Protein 3BP3 (pdb70)

Structure (mmCIF, N/CA/C/O backbone):
data_3BP3
#
_entry.id   3BP3
#
_cell.length_a   108.193
_cell.length_b   108.149
_cell.length_c   28.947
_cell.angle_alpha   90.00
_cell.angle_beta   90.00
_cell.angle_gamma   90.00
#
_symmetry.space_group_name_H-M   'C 2 2 21'
#
loop_
_entity.id
_entity.type
_entity.pdbx_description
1 polymer 'Glucose-specific phosphotransferase enzyme IIB component'
2 non-polymer 'SULFATE ION'
3 water water
#
loop_
_atom_site.group_PDB
_atom_site.id
_atom_site.type_symbol
_atom_site.label_atom_id
_atom_site.label_alt_id
_atom_site.label_comp_id
_atom_site.label_asym_id
_atom_site.label_entity_id
_atom_site.label_seq_id
_atom_site.pdbx_PDB_ins_code
_atom_site.Cartn_x
_atom_site.Cartn_y
_atom_site.Cartn_z
_atom_site.occupancy
_atom_site.B_iso_or_equiv
_atom_site.auth_seq_id
_atom_site.auth_comp_id
_atom_site.auth_asym_id
_atom_site.auth_atom_id
_atom_site.pdbx_PDB_model_num
ATOM 1 N N . THR A 1 1 ? 33.447 3.227 13.735 1.00 47.19 8 THR A N 1
ATOM 2 C CA . THR A 1 1 ? 33.765 4.580 13.198 1.00 47.27 8 THR A CA 1
ATOM 3 C C . THR A 1 1 ? 32.704 5.580 13.655 1.00 46.29 8 THR A C 1
ATOM 4 O O . THR A 1 1 ? 32.774 6.095 14.771 1.00 49.77 8 THR A O 1
ATOM 6 N N . GLY A 1 2 ? 31.720 5.845 12.803 1.00 43.49 9 GLY A N 1
ATOM 7 C CA . GLY A 1 2 ? 30.678 6.788 13.165 1.00 38.86 9 GLY A CA 1
ATOM 8 C C . GLY A 1 2 ? 30.891 8.129 12.491 1.00 36.57 9 GLY A C 1
ATOM 9 O O . GLY A 1 2 ? 31.408 8.192 11.377 1.00 35.82 9 GLY A O 1
ATOM 10 N N . THR A 1 3 ? 30.498 9.207 13.160 1.00 32.31 10 THR A N 1
ATOM 11 C CA . THR A 1 3 ? 30.658 10.548 12.599 1.00 30.02 10 THR A CA 1
ATOM 12 C C . THR A 1 3 ? 31.618 11.351 13.471 1.00 29.09 10 THR A C 1
ATOM 13 O O . THR A 1 3 ? 31.341 11.589 14.648 1.00 23.64 10 THR A O 1
ATOM 17 N N . SER A 1 4 ? 32.754 11.752 12.905 1.00 26.92 11 SER A N 1
ATOM 18 C CA . SER A 1 4 ? 33.720 12.527 13.672 1.00 26.08 11 SER A CA 1
ATOM 19 C C . SER A 1 4 ? 33.169 13.917 13.928 1.00 23.49 11 SER A C 1
ATOM 20 O O . SER A 1 4 ? 32.507 14.501 13.068 1.00 24.51 11 SER A O 1
ATOM 23 N N . GLU A 1 5 ? 33.424 14.428 15.126 1.00 22.08 12 GLU A N 1
ATOM 24 C CA . GLU A 1 5 ? 32.987 15.770 15.494 1.00 21.83 12 GLU A CA 1
ATOM 25 C C . GLU A 1 5 ? 34.221 16.543 15.953 1.00 22.06 12 GLU A C 1
ATOM 26 O O . GLU A 1 5 ? 34.116 17.540 16.673 1.00 19.39 12 GLU A O 1
ATOM 40 N N . ALA A 1 7 ? 36.281 18.466 14.201 1.00 19.71 14 ALA A N 1
ATOM 41 C CA . ALA A 1 7 ? 36.336 19.846 13.719 1.00 21.06 14 ALA A CA 1
ATOM 42 C C . ALA A 1 7 ? 35.487 20.773 14.592 1.00 19.97 14 ALA A C 1
ATOM 43 O O . ALA A 1 7 ? 35.971 21.795 15.074 1.00 19.91 14 ALA A O 1
ATOM 45 N N . PRO A 1 8 ? 34.201 20.443 14.796 1.00 20.37 15 PRO A N 1
ATOM 46 C CA . PRO A 1 8 ? 33.434 21.361 15.645 1.00 18.74 15 PRO A CA 1
ATOM 47 C C . PRO A 1 8 ? 33.962 21.471 17.083 1.00 17.49 15 PRO A C 1
ATOM 48 O O . PRO A 1 8 ? 33.888 22.543 17.678 1.00 17.01 15 PRO A O 1
ATOM 52 N N . ALA A 1 9 ? 34.498 20.378 17.624 1.00 15.14 16 ALA A N 1
ATOM 53 C CA . ALA A 1 9 ? 35.038 20.397 18.987 1.00 16.25 16 ALA A CA 1
ATOM 54 C C . ALA A 1 9 ? 36.204 21.380 19.068 1.00 16.40 16 ALA A C 1
ATOM 55 O O . ALA A 1 9 ? 36.290 22.183 19.995 1.00 16.31 16 ALA A O 1
ATOM 57 N N . LEU A 1 10 ? 37.112 21.305 18.096 1.00 14.84 17 LEU A N 1
ATOM 58 C CA . LEU A 1 10 ? 38.253 22.219 18.074 1.00 17.47 17 LEU A CA 1
ATOM 59 C C . LEU A 1 10 ? 37.795 23.670 17.895 1.00 18.20 17 LEU A C 1
ATOM 60 O O . LEU A 1 10 ? 38.281 24.568 18.583 1.00 16.61 17 LEU A O 1
ATOM 65 N N . VAL A 1 11 ? 36.863 23.909 16.974 1.00 18.89 18 VAL A N 1
ATOM 66 C CA . VAL A 1 11 ? 36.392 25.274 16.776 1.00 17.48 18 VAL A CA 1
ATOM 67 C C . VAL A 1 11 ? 35.782 25.798 18.090 1.00 17.34 18 VAL A C 1
ATOM 68 O O . VAL A 1 11 ? 36.012 26.955 18.465 1.00 18.25 18 VAL A O 1
ATOM 72 N N . ALA A 1 12 ? 35.043 24.949 18.804 1.00 15.33 19 ALA A N 1
ATOM 73 C CA . ALA A 1 12 ? 34.449 25.355 20.080 1.00 17.15 19 ALA A CA 1
ATOM 74 C C . ALA A 1 12 ? 35.561 25.668 21.095 1.00 15.99 19 ALA A C 1
ATOM 75 O O . ALA A 1 12 ? 35.500 26.681 21.807 1.00 17.98 19 ALA A O 1
ATOM 77 N N . ALA A 1 13 ? 36.590 24.823 21.138 1.00 17.76 20 ALA A N 1
ATOM 78 C CA . ALA A 1 13 ? 37.708 25.024 22.061 1.00 16.98 20 ALA A CA 1
ATOM 79 C C . ALA A 1 13 ? 38.435 26.341 21.769 1.00 19.54 20 ALA A C 1
ATOM 80 O O . ALA A 1 13 ? 38.954 26.990 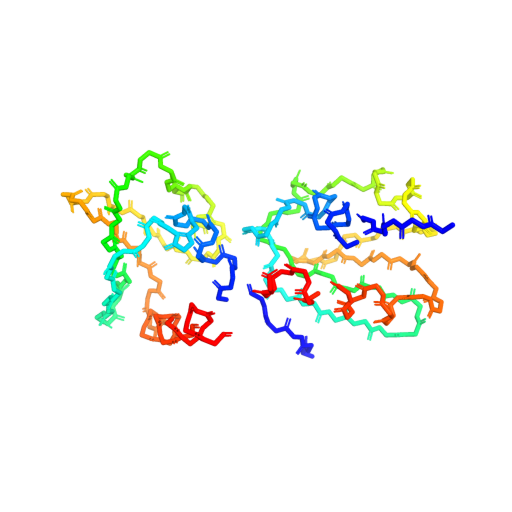22.684 1.00 19.57 20 ALA A O 1
ATOM 82 N N . PHE A 1 14 ? 38.489 26.726 20.493 1.00 16.50 21 PHE A N 1
ATOM 83 C CA . PHE A 1 14 ? 39.149 27.975 20.115 1.00 19.44 21 PHE A CA 1
ATOM 84 C C . PHE A 1 14 ? 38.268 29.208 20.271 1.00 19.01 21 PHE A C 1
ATOM 85 O O . PHE A 1 14 ? 38.660 30.304 19.863 1.00 19.82 21 PHE A O 1
ATOM 93 N N . GLY A 1 15 ? 37.089 29.031 20.871 1.00 17.85 22 GLY A N 1
ATOM 94 C CA . GLY A 1 15 ? 36.182 30.150 21.103 1.00 19.81 22 GLY A CA 1
ATOM 95 C C . GLY A 1 15 ? 34.990 30.321 20.170 1.00 21.41 22 GLY A C 1
ATOM 96 O O . GLY A 1 15 ? 34.248 31.300 20.299 1.00 20.77 22 GLY A O 1
ATOM 97 N N . GLY A 1 16 ? 34.804 29.397 19.228 1.00 18.67 23 GLY A N 1
ATOM 98 C CA . GLY A 1 16 ? 33.683 29.503 18.303 1.00 18.22 23 GLY A CA 1
ATOM 99 C C . GLY A 1 16 ? 34.049 30.180 16.988 1.00 19.41 23 GLY A C 1
ATOM 100 O O . GLY A 1 16 ? 35.076 30.854 16.897 1.00 16.51 23 GLY A O 1
ATOM 101 N N . LYS A 1 17 ? 33.207 30.016 15.969 1.00 19.52 24 LYS A N 1
ATOM 102 C CA . LYS A 1 17 ? 33.476 30.621 14.658 1.00 20.25 24 LYS A CA 1
ATOM 103 C C . LYS A 1 17 ? 33.709 32.129 14.685 1.00 18.00 24 LYS A C 1
ATOM 104 O O . LYS A 1 17 ? 34.528 32.636 13.930 1.00 17.19 24 LYS A O 1
ATOM 110 N N . GLU A 1 18 ? 32.995 32.856 15.541 1.00 16.24 25 GLU A N 1
ATOM 111 C CA . GLU A 1 18 ? 33.186 34.297 15.574 1.00 18.22 25 GLU A 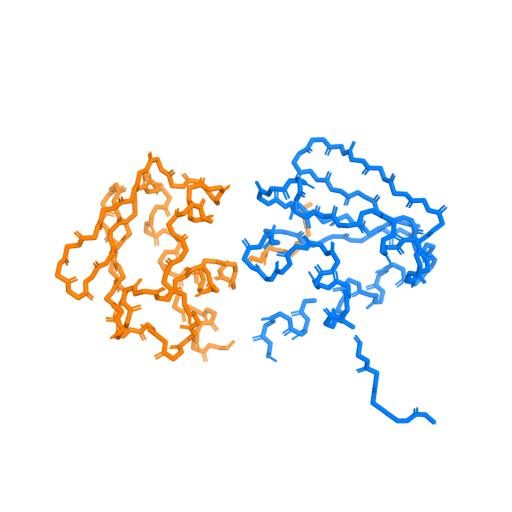CA 1
ATOM 112 C C . GLU A 1 18 ? 34.535 34.698 16.183 1.00 17.27 25 GLU A C 1
ATOM 113 O O . GLU A 1 18 ? 34.949 35.853 16.055 1.00 18.55 25 GLU A O 1
ATOM 119 N N . ASN A 1 19 ? 35.243 33.744 16.796 1.00 15.22 26 ASN A N 1
ATOM 120 C CA . ASN A 1 19 ? 36.529 34.047 17.415 1.00 15.72 26 ASN A CA 1
ATOM 121 C C . ASN A 1 19 ? 37.728 33.710 16.533 1.00 15.93 26 ASN A C 1
ATOM 122 O O . ASN A 1 19 ? 38.849 34.088 16.855 1.00 16.46 26 ASN A O 1
ATOM 127 N N . ILE A 1 20 ? 37.495 32.983 15.444 1.00 14.32 27 ILE A N 1
ATOM 128 C CA . ILE A 1 20 ? 38.582 32.544 14.573 1.00 15.62 27 ILE A CA 1
ATOM 129 C C . ILE A 1 20 ? 38.737 33.423 13.334 1.00 16.87 27 ILE A C 1
ATOM 130 O O . ILE A 1 20 ? 37.808 33.560 12.541 1.00 18.15 27 ILE A O 1
ATOM 135 N N . THR A 1 21 ? 39.917 34.022 13.175 1.00 17.61 28 THR A N 1
ATOM 136 C CA . THR A 1 21 ? 40.139 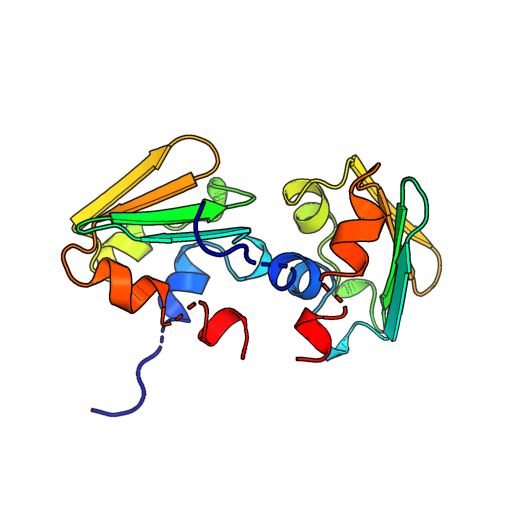34.902 12.034 1.00 19.62 28 THR A CA 1
ATOM 137 C C . THR A 1 21 ? 41.100 34.360 10.983 1.00 20.62 28 THR A C 1
ATOM 138 O O . THR A 1 21 ? 41.103 34.818 9.844 1.00 20.16 28 THR A O 1
ATOM 142 N N . ASN A 1 22 ? 41.895 33.367 11.355 1.00 19.90 29 ASN A N 1
ATOM 143 C CA . ASN A 1 22 ? 42.841 32.777 10.412 1.00 20.92 29 ASN A CA 1
ATOM 144 C C . ASN A 1 22 ? 43.277 31.396 10.893 1.00 20.83 29 ASN A C 1
ATOM 145 O O . ASN A 1 22 ? 43.408 31.171 12.096 1.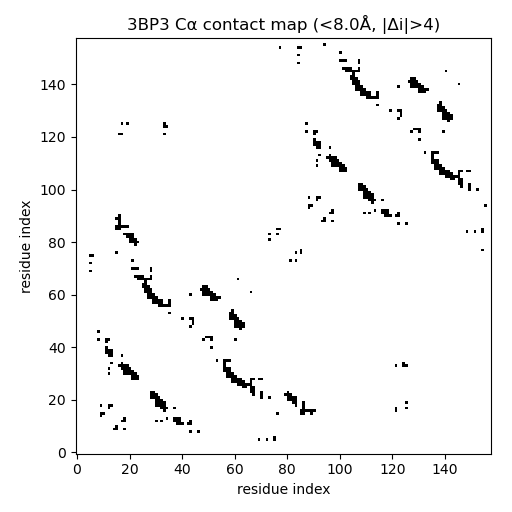00 19.73 29 ASN A O 1
ATOM 150 N N . LEU A 1 23 ? 43.476 30.484 9.945 1.00 19.74 30 LEU A N 1
ATOM 151 C CA . LEU A 1 23 ? 43.910 29.118 10.231 1.00 23.39 30 LEU A CA 1
ATOM 152 C C . LEU A 1 23 ? 45.153 28.758 9.417 1.00 24.79 30 LEU A C 1
ATOM 153 O O . LEU A 1 23 ? 45.165 28.900 8.201 1.00 25.67 30 LEU A O 1
ATOM 158 N N . ASP A 1 24 ? 46.179 28.274 10.102 1.00 28.16 31 ASP A N 1
ATOM 159 C CA . ASP A 1 24 ? 47.422 27.884 9.457 1.00 30.92 31 ASP A CA 1
ATOM 160 C C . ASP A 1 24 ? 48.020 26.689 10.201 1.00 32.88 31 ASP A C 1
ATOM 161 O O . ASP A 1 24 ? 47.903 26.589 11.419 1.00 32.81 31 ASP A O 1
ATOM 166 N N . ALA A 1 25 ? 48.650 25.779 9.466 1.00 34.85 32 ALA A N 1
ATOM 167 C CA . ALA A 1 25 ? 49.269 24.611 10.082 1.00 36.09 32 ALA A CA 1
ATOM 168 C C . ALA A 1 25 ? 50.632 24.338 9.462 1.00 39.13 32 ALA A C 1
ATOM 169 O O . ALA A 1 25 ? 50.830 24.518 8.264 1.00 40.00 32 ALA A O 1
ATOM 171 N N . CYS A 1 26 ? 51.572 23.908 10.292 1.00 41.89 33 CYS A N 1
ATOM 172 C CA . CYS A 1 26 ? 52.915 23.603 9.830 1.00 45.76 33 CYS A CA 1
ATOM 173 C C . CYS A 1 26 ? 53.097 22.089 9.903 1.00 45.35 33 CYS A C 1
ATOM 174 O O . CYS A 1 26 ? 52.232 21.337 9.445 1.00 45.39 33 CYS A O 1
ATOM 177 N N . ILE A 1 27 ? 54.204 21.632 10.477 1.00 45.12 34 ILE A N 1
ATOM 178 C CA . ILE A 1 27 ? 54.417 20.196 10.576 1.00 44.20 34 ILE A CA 1
ATOM 179 C C . ILE A 1 27 ? 54.032 19.677 11.955 1.00 41.70 34 ILE A C 1
ATOM 180 O O . ILE A 1 27 ? 53.535 18.563 12.085 1.00 41.83 34 ILE A O 1
ATOM 185 N N . THR A 1 28 ? 54.252 20.493 12.981 1.00 39.65 35 THR A N 1
ATOM 186 C CA . THR A 1 28 ? 53.936 20.097 14.348 1.00 38.10 35 THR A CA 1
ATOM 187 C C . THR A 1 28 ? 52.914 21.014 15.024 1.00 36.03 35 THR A C 1
ATOM 188 O O . THR A 1 28 ? 52.352 20.660 16.061 1.00 33.66 35 THR A O 1
ATOM 192 N N . ARG A 1 29 ? 52.664 22.178 14.433 1.00 33.17 36 ARG A N 1
ATOM 193 C CA . ARG A 1 29 ? 51.755 23.140 15.039 1.00 32.40 36 ARG A CA 1
ATOM 194 C C . ARG A 1 29 ? 50.511 23.520 14.254 1.00 30.39 36 ARG A C 1
ATOM 195 O O . ARG A 1 29 ? 50.494 23.511 13.030 1.00 29.78 36 ARG A O 1
ATOM 203 N N . LEU A 1 30 ? 49.466 23.859 15.000 1.00 29.75 37 LEU A N 1
ATOM 204 C CA . LEU A 1 30 ? 48.205 24.327 14.435 1.00 28.57 37 LEU A CA 1
ATOM 205 C C . LEU A 1 30 ? 48.182 25.768 14.949 1.00 26.70 37 LEU A C 1
ATOM 206 O O . LEU A 1 30 ? 48.204 25.997 16.155 1.00 26.26 37 LEU A O 1
ATOM 211 N N . ARG A 1 31 ? 48.182 26.739 14.043 1.00 25.91 38 ARG A N 1
ATOM 212 C CA . ARG A 1 31 ? 48.190 28.138 14.460 1.00 24.41 38 ARG A CA 1
ATOM 213 C C . ARG A 1 31 ? 46.861 28.791 14.147 1.00 23.22 38 ARG A C 1
ATOM 214 O O . ARG A 1 31 ? 46.465 28.895 12.987 1.00 25.29 38 ARG A O 1
ATOM 216 N N . VAL A 1 32 ? 46.181 29.237 15.192 1.00 20.98 39 VAL A N 1
ATOM 217 C CA . VAL A 1 32 ? 44.880 29.854 15.019 1.00 18.16 39 VAL A CA 1
ATOM 218 C C . VAL A 1 32 ? 44.907 31.294 15.508 1.00 18.04 39 VAL A C 1
ATOM 219 O O . VAL A 1 32 ? 45.200 31.561 16.670 1.00 20.33 39 VAL A O 1
ATOM 223 N N . SER A 1 33 ? 44.627 32.225 14.607 1.00 17.58 40 SER A N 1
ATOM 224 C CA . SER A 1 33 ? 44.578 33.619 14.986 1.00 19.78 40 SER A CA 1
ATOM 225 C C . SER A 1 33 ? 43.171 33.795 15.547 1.00 19.03 40 SER A C 1
ATOM 226 O O . SER A 1 33 ? 42.203 33.324 14.950 1.00 18.61 40 SER A O 1
ATOM 229 N N . VAL A 1 34 ? 43.056 34.446 16.696 1.00 17.45 41 VAL A N 1
ATOM 230 C CA . VAL A 1 34 ? 41.751 34.628 17.310 1.00 18.89 41 VAL A CA 1
ATOM 231 C C . VAL A 1 34 ? 41.504 36.080 17.653 1.00 18.79 41 VAL A C 1
ATOM 232 O O . VAL A 1 34 ? 42.450 36.857 17.822 1.00 20.79 41 VAL A O 1
ATOM 236 N N . ALA A 1 35 ? 40.230 36.446 17.742 1.00 18.50 42 ALA A N 1
ATOM 237 C CA . ALA A 1 35 ? 39.861 37.819 18.079 1.00 20.05 42 ALA A CA 1
ATOM 238 C C . ALA A 1 35 ? 39.994 38.054 19.594 1.00 22.75 42 ALA A C 1
ATOM 239 O O . ALA A 1 35 ? 40.265 39.178 20.041 1.00 21.07 42 ALA A O 1
ATOM 241 N N . ASP A 1 36 ? 39.805 36.988 20.375 1.00 22.55 43 ASP A N 1
ATOM 242 C CA . ASP A 1 36 ? 39.883 37.056 21.831 1.00 25.07 43 ASP A CA 1
ATOM 243 C C . ASP A 1 36 ? 40.532 35.794 22.421 1.00 24.48 43 ASP A C 1
ATOM 244 O O . ASP A 1 36 ? 39.920 34.726 22.439 1.00 23.48 43 ASP A O 1
ATOM 249 N N . VAL A 1 37 ? 41.762 35.917 22.913 1.00 24.14 44 VAL A N 1
ATOM 250 C CA . VAL A 1 37 ? 42.459 34.767 23.494 1.00 25.21 44 VAL A CA 1
ATOM 251 C C . VAL A 1 37 ? 41.755 34.247 24.751 1.00 25.96 44 VAL A C 1
ATOM 252 O O . VAL A 1 37 ? 41.812 33.049 25.052 1.00 26.63 44 VAL A O 1
ATOM 256 N N . SER A 1 38 ? 41.083 35.135 25.476 1.00 27.06 45 SER A N 1
ATOM 257 C CA . SER A 1 38 ? 40.402 34.726 26.701 1.00 27.81 45 SER A CA 1
ATOM 258 C C . SER A 1 38 ? 39.268 33.729 26.451 1.00 26.45 45 SER A C 1
ATOM 259 O O . SER A 1 38 ? 38.798 33.079 27.383 1.00 26.54 45 SER A O 1
ATOM 262 N N . LYS A 1 39 ? 38.838 33.593 25.198 1.00 23.87 46 LYS A N 1
ATOM 263 C CA . LYS A 1 39 ? 37.756 32.662 24.872 1.00 24.17 46 LYS A CA 1
ATOM 264 C C . LYS A 1 39 ? 38.276 31.271 24.536 1.00 24.45 46 LYS A C 1
ATOM 265 O O . LYS A 1 39 ? 37.490 30.320 24.371 1.00 27.66 46 LYS A O 1
ATOM 271 N N . VAL A 1 40 ? 39.592 31.138 24.423 1.00 22.93 47 VAL A N 1
ATOM 272 C CA . VAL A 1 40 ? 40.201 29.850 24.092 1.00 22.85 47 VAL A CA 1
ATOM 273 C C . VAL A 1 40 ? 40.380 28.962 25.315 1.00 25.50 47 VAL A C 1
ATOM 274 O O . VAL A 1 40 ? 40.941 29.392 26.326 1.00 25.90 47 VAL A O 1
ATOM 278 N N . ASP A 1 41 ? 39.905 27.721 25.226 1.00 24.68 48 ASP A N 1
ATOM 279 C CA . ASP A 1 41 ? 40.038 26.781 26.343 1.00 26.15 48 ASP A CA 1
ATOM 280 C C . ASP A 1 41 ? 41.306 25.972 26.135 1.00 25.61 48 ASP A C 1
ATOM 281 O O . ASP A 1 41 ? 41.295 24.933 25.479 1.00 23.40 48 ASP A O 1
ATOM 286 N N . GLN A 1 42 ? 42.414 26.470 26.679 1.00 24.37 49 GLN A N 1
ATOM 287 C CA . GLN A 1 42 ? 43.687 25.785 26.524 1.00 26.47 49 GLN A CA 1
ATOM 288 C C . GLN A 1 42 ? 43.668 24.359 27.067 1.00 25.01 49 GLN A C 1
ATOM 289 O O . GLN A 1 42 ? 44.215 23.460 26.446 1.00 24.12 49 GLN A O 1
ATOM 295 N N . ALA A 1 43 ? 43.026 24.157 28.210 1.00 25.97 50 ALA A N 1
ATOM 296 C CA . ALA A 1 43 ? 42.935 22.827 28.811 1.00 27.52 50 ALA A CA 1
ATOM 297 C C . ALA A 1 43 ? 42.116 21.909 27.896 1.00 26.50 50 ALA A C 1
ATOM 298 O O . ALA A 1 43 ? 42.435 20.732 27.733 1.00 27.17 50 ALA A O 1
ATOM 300 N N . GLY A 1 44 ? 41.064 22.466 27.305 1.00 25.72 51 GLY A N 1
ATOM 301 C CA . GLY A 1 44 ? 40.216 21.694 26.405 1.00 23.58 51 GLY A CA 1
ATOM 302 C C . GLY A 1 44 ? 40.988 21.223 25.185 1.00 21.08 51 GLY A C 1
ATOM 303 O O . GLY A 1 44 ? 40.779 20.116 24.712 1.00 18.60 51 GLY A O 1
ATOM 304 N N . LEU A 1 45 ? 41.879 22.067 24.669 1.00 19.60 52 LEU A N 1
ATOM 305 C CA . L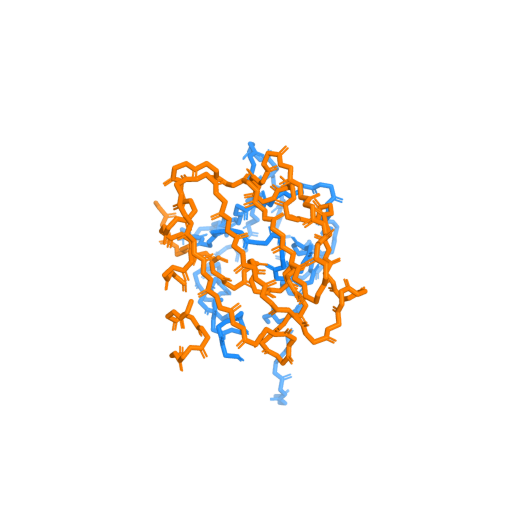EU A 1 45 ? 42.682 21.697 23.506 1.00 19.22 52 LEU A CA 1
ATOM 306 C C . LEU A 1 45 ? 43.614 20.542 23.857 1.00 21.49 52 LEU A C 1
ATOM 307 O O . LEU A 1 45 ? 43.818 19.641 23.057 1.00 21.15 52 LEU A O 1
ATOM 312 N N . LYS A 1 46 ? 44.190 20.575 25.055 1.00 22.62 53 LYS A N 1
ATOM 313 C CA . LYS A 1 46 ? 45.072 19.487 25.466 1.00 24.50 53 LYS A CA 1
ATOM 314 C C . LYS A 1 46 ? 44.262 18.188 25.564 1.00 24.13 53 LYS A C 1
ATOM 315 O O . LYS A 1 46 ? 44.730 17.131 25.146 1.00 26.32 53 LYS A O 1
ATOM 321 N N . LYS A 1 47 ? 43.053 18.276 26.109 1.00 26.20 54 LYS A N 1
ATOM 322 C CA . LYS A 1 47 ? 42.180 17.108 26.244 1.00 25.86 54 LYS A CA 1
ATOM 323 C C . LYS A 1 47 ? 41.863 16.552 24.851 1.00 24.36 54 LYS A C 1
ATOM 324 O O . LYS A 1 47 ? 41.653 15.350 24.693 1.00 23.48 54 LYS A O 1
ATOM 330 N N . LEU A 1 48 ? 41.827 17.431 23.849 1.00 21.44 55 LEU A N 1
ATOM 331 C CA . LEU A 1 48 ? 41.550 17.031 22.475 1.00 20.56 55 LEU A CA 1
ATOM 332 C C . LEU A 1 48 ? 42.763 16.439 21.754 1.00 22.52 55 LEU A C 1
ATOM 333 O O . LEU A 1 48 ? 42.652 15.992 20.614 1.00 24.33 55 LEU A O 1
ATOM 338 N N . GLY A 1 49 ? 43.922 16.459 22.401 1.00 24.47 56 GLY A N 1
ATOM 339 C CA . GLY A 1 49 ? 45.102 15.878 21.783 1.00 26.41 56 GLY A CA 1
ATOM 340 C C . GLY A 1 49 ? 46.338 16.753 21.645 1.00 27.37 56 GLY A C 1
ATOM 341 O O . GLY A 1 49 ? 47.406 16.265 21.239 1.00 27.54 56 GLY A O 1
ATOM 342 N N . ALA A 1 50 ? 46.217 18.034 21.972 1.00 25.74 57 ALA A N 1
ATOM 343 C CA . ALA A 1 50 ? 47.363 18.934 21.858 1.00 25.81 57 ALA A CA 1
ATOM 344 C C . ALA A 1 50 ? 48.445 18.558 22.871 1.00 27.34 57 ALA A C 1
ATOM 345 O O . ALA A 1 50 ? 48.164 18.375 24.051 1.00 27.28 57 ALA A O 1
ATOM 347 N N . ALA A 1 51 ? 49.681 18.433 22.397 1.00 28.29 58 ALA A N 1
ATOM 348 C CA . ALA A 1 51 ? 50.810 18.090 23.261 1.00 28.33 58 ALA A CA 1
ATOM 349 C C . ALA A 1 51 ? 51.146 19.300 24.122 1.00 28.17 58 ALA A C 1
ATOM 350 O O . ALA A 1 51 ? 51.713 19.178 25.211 1.00 28.05 58 ALA A O 1
ATOM 352 N N . GLY A 1 52 ? 50.790 20.472 23.611 1.00 27.41 59 GLY A N 1
ATOM 353 C CA . GLY A 1 52 ? 51.030 21.708 24.324 1.00 25.22 59 GLY A CA 1
ATOM 354 C C . GLY A 1 52 ? 50.342 22.837 23.593 1.00 24.68 59 GLY A C 1
ATOM 355 O O . GLY A 1 52 ? 50.068 22.724 22.401 1.00 23.79 59 GLY A O 1
ATOM 356 N N . VAL A 1 53 ? 50.071 23.920 24.312 1.00 25.13 60 VAL A N 1
ATOM 357 C CA . VAL A 1 53 ? 49.414 25.091 23.752 1.00 25.88 60 VAL A CA 1
ATOM 358 C C . VAL A 1 53 ? 50.150 26.360 24.178 1.00 27.03 60 VAL A C 1
ATOM 359 O O . VAL A 1 53 ? 50.397 26.579 25.367 1.00 25.65 60 VAL A O 1
ATOM 363 N N . VAL A 1 54 ? 50.489 27.201 23.206 1.00 27.25 61 VAL A N 1
ATOM 364 C CA . VAL A 1 54 ? 51.195 28.448 23.496 1.00 28.38 61 VAL A CA 1
ATOM 365 C C . VAL A 1 54 ? 50.486 29.655 22.894 1.00 27.03 61 VAL A C 1
ATOM 366 O O . VAL A 1 54 ? 50.149 29.664 21.718 1.00 26.54 61 VAL A O 1
ATOM 370 N N . VAL A 1 55 ? 50.256 30.667 23.718 1.00 29.70 62 VAL A N 1
ATOM 371 C CA . VAL A 1 55 ? 49.628 31.896 23.255 1.00 31.69 62 VAL A CA 1
ATOM 372 C C . VAL A 1 55 ? 50.752 32.811 22.781 1.00 33.06 62 VAL A C 1
ATOM 373 O O . VAL A 1 55 ? 51.687 33.099 23.529 1.00 32.31 62 V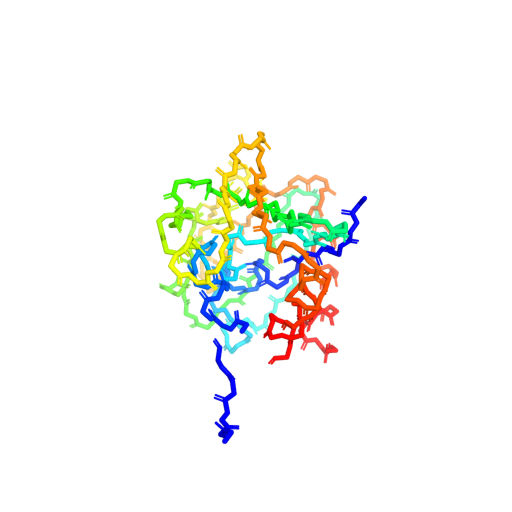AL A O 1
ATOM 377 N N . ALA A 1 56 ? 50.672 33.253 21.535 1.00 33.52 63 ALA A N 1
ATOM 378 C CA . ALA A 1 56 ? 51.690 34.141 20.984 1.00 36.76 63 ALA A CA 1
ATOM 379 C C . ALA A 1 56 ? 50.994 35.233 20.181 1.00 38.11 63 ALA A C 1
ATOM 380 O O . ALA A 1 56 ? 50.544 34.996 19.060 1.00 37.88 63 ALA A O 1
ATOM 382 N N . GLY A 1 57 ? 50.903 36.425 20.767 1.00 39.79 64 GLY A N 1
ATOM 383 C CA . GLY A 1 57 ? 50.236 37.527 20.096 1.00 41.22 64 GLY A CA 1
ATOM 384 C C . GLY A 1 57 ? 48.747 37.245 20.024 1.00 42.09 64 GLY A C 1
ATOM 385 O O . GLY A 1 57 ? 48.181 36.618 20.927 1.00 41.09 64 GLY A O 1
ATOM 386 N N . SER A 1 58 ? 48.105 37.700 18.954 1.00 43.33 65 SER A N 1
ATOM 387 C CA . SER A 1 58 ? 46.672 37.476 18.782 1.00 43.92 65 SER A CA 1
ATOM 388 C C . SER A 1 58 ? 46.488 36.080 18.196 1.00 42.73 65 SER A C 1
ATOM 389 O O . SER A 1 58 ? 45.556 35.817 17.438 1.00 40.87 65 SER A O 1
ATOM 392 N N . GLY A 1 59 ? 47.403 35.189 18.551 1.00 40.45 66 GLY A N 1
ATOM 393 C CA . GLY A 1 59 ? 47.324 33.837 18.056 1.00 38.26 66 GLY A CA 1
ATOM 394 C C . GLY A 1 59 ? 47.503 32.807 19.149 1.00 36.31 66 GLY A C 1
ATOM 395 O O . GLY A 1 59 ? 47.966 33.103 20.256 1.00 35.68 66 GLY A O 1
ATOM 396 N N . VAL A 1 60 ? 47.102 31.586 18.830 1.00 33.42 67 VAL A N 1
ATOM 397 C CA . VAL A 1 60 ? 47.232 30.471 19.742 1.00 30.17 67 VAL A CA 1
ATOM 398 C C . VAL A 1 60 ? 47.813 29.353 18.903 1.00 28.73 67 VAL A C 1
ATOM 399 O O . VAL A 1 60 ? 47.287 29.006 17.851 1.00 27.25 67 VAL A O 1
ATOM 403 N N . GLN A 1 61 ? 48.926 28.801 19.354 1.00 27.07 68 GLN A N 1
ATOM 404 C CA . GLN A 1 61 ? 49.545 27.718 18.622 1.00 26.58 68 GLN A CA 1
ATOM 405 C C . GLN A 1 61 ? 49.367 26.461 19.442 1.00 26.20 68 GLN A C 1
ATOM 406 O O . GLN A 1 61 ? 49.614 26.455 20.648 1.00 27.45 68 GLN A O 1
ATOM 412 N N . ALA A 1 62 ? 48.899 25.410 18.787 1.00 24.45 69 ALA A N 1
ATOM 413 C CA . ALA A 1 62 ? 48.644 24.150 19.461 1.00 24.73 69 ALA A CA 1
ATOM 414 C C . ALA A 1 62 ? 49.435 23.056 18.766 1.00 24.98 69 ALA A C 1
ATOM 415 O O . ALA A 1 62 ? 49.334 22.870 17.557 1.00 23.23 69 ALA A O 1
ATOM 417 N N . ILE A 1 63 ? 50.226 22.328 19.543 1.00 28.88 70 ILE A N 1
ATOM 418 C CA . ILE A 1 63 ? 51.038 21.269 18.978 1.00 31.23 70 ILE A CA 1
ATOM 419 C C . ILE A 1 63 ? 50.260 19.975 18.895 1.00 31.23 70 ILE A C 1
ATOM 420 O O . ILE A 1 63 ? 50.106 19.268 19.890 1.00 32.02 70 ILE A O 1
ATOM 425 N N . PHE A 1 64 ? 49.768 19.683 17.698 1.00 32.18 71 PHE A N 1
ATOM 426 C CA . PHE A 1 64 ? 49.016 18.464 17.438 1.00 33.69 71 PHE A CA 1
ATOM 427 C C . PHE A 1 64 ? 49.857 17.527 16.583 1.00 34.48 71 PHE A C 1
ATOM 428 O O . PHE A 1 64 ? 49.331 16.613 15.948 1.00 35.03 71 PHE A O 1
ATOM 436 N N . GLY A 1 65 ? 51.164 17.767 16.558 1.00 35.59 72 GLY A N 1
ATOM 437 C CA . GLY A 1 65 ? 52.052 16.918 15.783 1.00 36.53 72 GLY A CA 1
ATOM 438 C C . GLY A 1 65 ? 51.720 16.796 14.309 1.00 37.34 72 GLY A C 1
ATOM 439 O O . GLY A 1 65 ? 51.273 17.755 13.673 1.00 36.54 72 GLY A O 1
ATOM 440 N N . THR A 1 66 ? 51.930 15.600 13.764 1.00 36.62 73 THR A N 1
ATOM 441 C CA . THR A 1 66 ? 51.690 15.339 12.347 1.00 38.59 73 THR A CA 1
ATOM 442 C C . THR A 1 66 ? 50.236 15.464 11.921 1.00 38.06 73 THR A C 1
ATOM 443 O O . THR A 1 66 ? 49.939 15.515 10.733 1.00 39.40 73 THR A O 1
ATOM 447 N N . LYS A 1 67 ? 49.325 15.509 12.886 1.00 37.35 74 LYS A N 1
ATOM 448 C CA . LYS A 1 67 ? 47.912 15.631 12.557 1.00 35.01 74 LYS A CA 1
ATOM 449 C C . LYS A 1 67 ? 47.513 17.083 12.283 1.00 33.44 74 LYS A C 1
ATOM 450 O O . LYS A 1 67 ? 46.497 17.329 11.638 1.00 31.48 74 LYS A O 1
ATOM 456 N N . SER A 1 68 ? 48.321 18.032 12.761 1.00 31.38 75 SER A N 1
ATOM 457 C CA . SER A 1 68 ? 48.020 19.463 12.613 1.00 30.20 75 SER A CA 1
ATOM 458 C C . SER A 1 68 ? 47.443 19.890 11.273 1.00 31.88 75 SER A C 1
ATOM 459 O O . SER A 1 68 ? 46.375 20.505 11.221 1.00 30.63 75 SER A O 1
ATOM 462 N N . ASP A 1 69 ? 48.141 19.580 10.188 1.00 35.20 76 ASP A N 1
ATOM 463 C CA . ASP A 1 69 ? 47.661 19.957 8.865 1.00 36.95 76 ASP A CA 1
ATOM 464 C C . ASP A 1 69 ? 46.265 19.407 8.574 1.00 37.06 76 ASP A C 1
ATOM 465 O O . ASP A 1 69 ? 45.425 20.092 7.990 1.00 36.16 76 ASP A O 1
ATOM 470 N N . ASN A 1 70 ? 46.013 18.170 8.979 1.00 36.57 77 ASN A N 1
ATOM 471 C CA . ASN A 1 70 ? 44.710 17.559 8.737 1.00 36.06 77 ASN A CA 1
ATOM 472 C C . ASN A 1 70 ? 43.597 18.221 9.563 1.00 33.11 77 ASN A C 1
ATOM 473 O O . ASN A 1 70 ? 42.502 18.447 9.062 1.00 30.81 77 ASN A O 1
ATOM 478 N N . LEU A 1 71 ? 43.875 18.529 10.825 1.00 31.20 78 LEU A N 1
ATOM 479 C CA . LEU A 1 71 ? 42.875 19.172 11.676 1.00 29.48 78 LEU A CA 1
ATOM 480 C C . LEU A 1 71 ? 42.557 20.565 11.143 1.00 29.13 78 LEU A C 1
ATOM 481 O O . LEU A 1 71 ? 41.404 20.997 11.134 1.00 28.18 78 LEU A O 1
ATOM 486 N N . LYS A 1 72 ? 43.592 21.265 10.694 1.00 29.39 79 LYS A N 1
ATOM 487 C CA . LYS A 1 72 ? 43.426 22.605 10.151 1.00 28.97 79 LYS A CA 1
ATOM 488 C C . LYS A 1 72 ? 42.423 22.568 9.006 1.00 28.89 79 LYS A C 1
ATOM 489 O O . LYS A 1 72 ? 41.456 23.330 8.978 1.00 27.32 79 LYS A O 1
ATOM 495 N N . THR A 1 73 ? 42.655 21.660 8.062 1.00 29.87 80 THR A N 1
ATOM 496 C CA . THR A 1 73 ? 41.787 21.528 6.904 1.00 29.52 80 THR A CA 1
ATOM 497 C C . THR A 1 73 ? 40.347 21.184 7.276 1.00 28.91 80 THR A C 1
ATOM 498 O O . THR A 1 73 ? 39.412 21.738 6.711 1.00 27.56 80 THR A O 1
ATOM 502 N N . GLU A 1 74 ? 40.172 20.273 8.228 1.00 28.66 81 GLU A N 1
ATOM 503 C CA . GLU A 1 74 ? 38.837 19.882 8.667 1.00 27.65 81 GLU A CA 1
ATOM 504 C C . GLU A 1 74 ? 38.127 21.060 9.335 1.00 26.54 81 GLU A C 1
ATOM 505 O O . GLU A 1 74 ? 36.921 21.228 9.186 1.00 26.00 81 GLU A O 1
ATOM 519 N N . ASP A 1 76 ? 38.592 24.338 8.734 1.00 26.29 83 ASP A N 1
ATOM 520 C CA . ASP A 1 76 ? 38.154 25.266 7.698 1.00 28.76 83 ASP A CA 1
ATOM 521 C C . ASP A 1 76 ? 36.906 24.736 7.008 1.00 28.23 83 ASP A C 1
ATOM 522 O O . ASP A 1 76 ? 35.947 25.469 6.795 1.00 27.15 83 ASP A O 1
ATOM 527 N N . GLU A 1 77 ? 36.913 23.453 6.660 1.00 30.11 84 GLU A N 1
ATOM 528 C CA . GLU A 1 77 ? 35.757 22.857 5.995 1.00 30.27 84 GLU A CA 1
ATOM 529 C C . GLU A 1 77 ? 34.488 22.998 6.842 1.00 30.35 84 GLU A C 1
ATOM 530 O O . GLU A 1 77 ? 33.420 23.353 6.339 1.00 30.07 84 GLU A O 1
ATOM 532 N N . TYR A 1 78 ? 34.604 22.721 8.133 1.00 29.14 85 TYR A N 1
ATOM 533 C CA . TYR A 1 78 ? 33.467 22.835 9.034 1.00 27.58 85 TYR A CA 1
ATOM 534 C C . TYR A 1 78 ? 33.004 24.295 9.171 1.00 27.48 85 TYR A C 1
ATOM 535 O O . TYR A 1 78 ? 31.805 24.579 9.225 1.00 26.13 85 TYR A O 1
ATOM 544 N N . ILE A 1 79 ? 33.955 25.219 9.218 1.00 26.31 86 ILE A N 1
ATOM 545 C CA . ILE A 1 79 ? 33.615 26.634 9.345 1.00 27.65 86 ILE A CA 1
ATOM 546 C C . ILE A 1 79 ? 32.892 27.168 8.104 1.00 31.22 86 ILE A C 1
ATOM 547 O O . ILE A 1 79 ? 31.946 27.948 8.215 1.00 30.52 86 ILE A O 1
ATOM 552 N N . ARG A 1 80 ? 33.349 26.741 6.932 1.00 33.94 87 ARG A N 1
ATOM 553 C CA . ARG A 1 80 ? 32.784 27.169 5.651 1.00 39.06 87 ARG A CA 1
ATOM 554 C C . ARG A 1 80 ? 31.427 26.531 5.367 1.00 41.83 87 ARG A C 1
ATOM 555 O O . ARG A 1 80 ? 30.434 27.231 5.143 1.00 43.64 87 ARG A O 1
ATOM 563 N N . ASN A 1 81 ? 31.392 25.202 5.374 1.00 43.62 88 ASN A N 1
ATOM 564 C CA . ASN A 1 81 ? 30.163 24.456 5.119 1.00 46.39 88 ASN A CA 1
ATOM 565 C C . ASN A 1 81 ? 29.329 24.351 6.388 1.00 48.31 88 ASN A C 1
ATOM 566 O O . ASN A 1 81 ? 29.225 23.226 6.918 1.00 49.15 88 ASN A O 1
ATOM 568 N N . THR B 1 1 ? 50.974 33.173 6.094 1.00 49.58 8 THR B N 1
ATOM 569 C CA . THR B 1 1 ? 49.584 33.695 5.975 1.00 48.81 8 THR B CA 1
ATOM 570 C C . THR B 1 1 ? 48.592 32.635 6.453 1.00 47.51 8 THR B C 1
ATOM 571 O O . THR B 1 1 ? 48.167 32.648 7.611 1.00 50.41 8 THR B O 1
ATOM 573 N N . GLY B 1 2 ? 48.242 31.709 5.569 1.00 44.30 9 GLY B N 1
ATOM 574 C CA . GLY B 1 2 ? 47.300 30.666 5.931 1.00 39.95 9 GLY B CA 1
ATOM 575 C C . GLY B 1 2 ? 45.959 30.881 5.257 1.00 37.01 9 GLY B C 1
ATOM 576 O O . GLY B 1 2 ? 45.895 31.402 4.145 1.00 36.34 9 GLY B O 1
ATOM 577 N N . THR B 1 3 ? 44.881 30.487 5.925 1.00 32.69 10 THR B N 1
ATOM 578 C CA . THR B 1 3 ? 43.541 30.647 5.364 1.00 30.17 10 THR B CA 1
ATOM 579 C C . THR B 1 3 ? 42.740 31.601 6.235 1.00 28.80 10 THR B C 1
ATOM 580 O O . THR B 1 3 ? 42.501 31.319 7.413 1.00 23.76 10 THR B O 1
ATOM 584 N N . SER B 1 4 ? 42.341 32.740 5.671 1.00 26.46 11 SER B N 1
ATOM 585 C CA . SER B 1 4 ? 41.564 33.705 6.440 1.00 25.50 11 SER B CA 1
ATOM 586 C C . SER B 1 4 ? 40.175 33.153 6.697 1.00 23.16 11 SER B C 1
ATOM 587 O O . SER B 1 4 ? 39.590 32.492 5.839 1.00 23.57 11 SER B O 1
ATOM 590 N N . GLU B 1 5 ? 39.666 33.408 7.897 1.00 21.47 12 GLU B N 1
ATOM 591 C CA . GLU B 1 5 ? 38.320 32.967 8.259 1.00 20.82 12 GLU B CA 1
ATOM 592 C C . GLU B 1 5 ? 37.545 34.201 8.719 1.00 22.08 12 GLU B C 1
ATOM 593 O O . GLU B 1 5 ? 36.549 34.095 9.439 1.00 19.30 12 GLU B O 1
ATOM 607 N N . ALA B 1 7 ? 35.612 36.267 6.972 1.00 19.85 14 ALA B N 1
ATOM 608 C CA . ALA B 1 7 ? 34.237 36.319 6.484 1.00 20.29 14 ALA B CA 1
ATOM 609 C C . ALA B 1 7 ? 33.313 35.466 7.355 1.00 19.37 14 ALA B C 1
ATOM 610 O O . ALA B 1 7 ? 32.291 35.949 7.838 1.00 20.35 14 ALA B O 1
ATOM 612 N N . PRO B 1 8 ? 33.649 34.181 7.564 1.00 19.19 15 PRO B N 1
ATOM 613 C CA . PRO B 1 8 ? 32.732 33.412 8.412 1.00 18.18 15 PRO B CA 1
ATOM 614 C C . PRO B 1 8 ? 32.621 33.940 9.851 1.00 16.56 15 PRO B C 1
ATOM 615 O O . PRO B 1 8 ? 31.548 33.864 10.453 1.00 16.16 15 PRO B O 1
ATOM 619 N N . ALA B 1 9 ? 33.709 34.480 10.390 1.00 15.05 16 ALA B N 1
ATOM 620 C CA . ALA B 1 9 ? 33.684 35.013 11.754 1.00 16.12 16 ALA B CA 1
ATOM 621 C C . ALA B 1 9 ? 32.700 36.179 11.836 1.00 15.76 16 ALA B C 1
ATOM 622 O O . ALA B 1 9 ? 31.901 36.258 12.765 1.00 16.54 16 ALA B O 1
ATOM 624 N N . LEU B 1 10 ? 32.770 37.087 10.865 1.00 15.35 17 LEU B N 1
ATOM 625 C CA . LEU B 1 10 ? 31.863 38.233 10.842 1.00 17.64 17 LEU B CA 1
ATOM 626 C C . LEU B 1 10 ? 30.417 37.775 10.659 1.00 16.72 17 LEU B C 1
ATOM 627 O O . LEU B 1 10 ? 29.515 38.258 11.344 1.00 15.48 17 LEU B O 1
ATOM 632 N N . VAL B 1 11 ? 30.179 36.842 9.737 1.00 18.06 18 VAL B N 1
ATOM 633 C CA . VAL B 1 11 ? 28.815 36.374 9.541 1.00 16.83 18 VAL B CA 1
ATOM 634 C C . VAL B 1 11 ? 28.286 35.770 10.854 1.00 16.94 18 VAL B C 1
ATOM 635 O O . VAL B 1 11 ? 27.129 36.005 11.227 1.00 17.38 18 VAL B O 1
ATOM 639 N N . ALA B 1 12 ? 29.134 35.030 11.567 1.00 15.15 19 ALA B N 1
ATOM 640 C CA . ALA B 1 12 ? 28.729 34.432 12.842 1.00 17.30 19 ALA B CA 1
ATOM 641 C C . ALA B 1 12 ? 28.417 35.542 13.861 1.00 16.68 19 ALA B C 1
ATOM 642 O O . ALA B 1 12 ? 27.406 35.480 14.576 1.00 17.80 19 ALA B O 1
ATOM 644 N N . ALA B 1 13 ? 29.260 36.568 13.904 1.00 17.39 20 ALA B N 1
ATOM 645 C CA . ALA B 1 13 ? 29.058 37.683 14.830 1.00 15.96 20 ALA B CA 1
ATOM 646 C C . ALA B 1 13 ? 27.742 38.414 14.537 1.00 17.87 20 ALA B C 1
ATOM 647 O O . ALA B 1 13 ? 27.090 38.935 15.449 1.00 18.85 20 ALA B O 1
ATOM 649 N N . PHE B 1 14 ? 27.358 38.466 13.265 1.00 15.32 21 PHE B N 1
ATOM 650 C CA . PHE B 1 14 ? 26.108 39.128 12.888 1.00 19.23 21 PHE B CA 1
ATOM 651 C C . PHE B 1 14 ? 24.874 38.240 13.040 1.00 18.77 21 PHE B C 1
ATOM 652 O O . PHE B 1 14 ? 23.774 38.624 12.626 1.00 18.31 21 PHE B O 1
ATOM 660 N N . GLY B 1 15 ? 25.053 37.061 13.640 1.00 18.12 22 GLY B N 1
ATOM 661 C CA . GLY B 1 15 ? 23.934 36.158 13.865 1.00 20.56 22 GLY B CA 1
ATOM 662 C C . GLY B 1 15 ? 23.761 34.965 12.934 1.00 21.60 22 GLY B C 1
ATOM 663 O O . GLY B 1 15 ? 22.782 34.228 13.068 1.00 21.07 22 GLY B O 1
ATOM 664 N N . GLY B 1 16 ? 24.683 34.775 11.989 1.00 20.53 23 GLY B N 1
ATOM 665 C CA . GLY B 1 16 ? 24.576 33.658 11.064 1.00 19.12 23 GLY B CA 1
ATOM 666 C C . GLY B 1 16 ? 23.905 34.026 9.745 1.00 20.14 23 GLY B C 1
ATOM 667 O O . GLY B 1 16 ? 23.236 35.056 9.650 1.00 17.93 23 GLY B O 1
ATOM 668 N N . LYS B 1 17 ? 24.064 33.182 8.728 1.00 19.63 24 LYS B N 1
ATOM 669 C CA . LYS B 1 17 ? 23.463 33.453 7.416 1.00 19.45 24 LYS B CA 1
ATOM 670 C C . LYS B 1 17 ? 21.955 33.690 7.443 1.00 17.57 24 LYS B C 1
ATOM 671 O O . LYS B 1 17 ? 21.445 34.516 6.695 1.00 17.17 24 LYS B O 1
ATOM 677 N N . GLU B 1 18 ? 21.229 32.975 8.299 1.00 16.41 25 GLU B N 1
ATOM 678 C CA . GLU B 1 18 ? 19.789 33.163 8.331 1.00 17.66 25 GLU B CA 1
ATOM 679 C C . GLU B 1 18 ? 19.388 34.511 8.938 1.00 17.14 25 GLU B C 1
ATOM 680 O O . GLU B 1 18 ? 18.231 34.918 8.812 1.00 18.59 25 GLU B O 1
ATOM 686 N N . ASN B 1 19 ? 20.339 35.219 9.557 1.00 16.09 26 ASN B N 1
ATOM 687 C CA . ASN B 1 19 ? 20.036 36.504 10.176 1.00 14.78 26 ASN B CA 1
ATOM 688 C C . ASN B 1 19 ? 20.370 37.705 9.294 1.00 16.85 26 ASN B C 1
ATOM 689 O O . ASN B 1 19 ? 19.980 38.830 9.607 1.00 16.75 26 ASN B O 1
ATOM 694 N N . ILE B 1 20 ? 21.105 37.472 8.211 1.00 15.61 27 ILE B N 1
ATOM 695 C CA . ILE B 1 20 ? 21.538 38.558 7.335 1.00 15.32 27 ILE B CA 1
ATOM 696 C C . ILE B 1 20 ? 20.660 38.717 6.097 1.00 17.06 27 ILE B C 1
ATOM 697 O O . ILE B 1 20 ? 20.529 37.795 5.297 1.00 17.55 27 ILE B O 1
ATOM 702 N N . THR B 1 21 ? 20.057 39.895 5.946 1.00 16.88 28 THR B N 1
ATOM 703 C CA . THR B 1 21 ? 19.184 40.120 4.803 1.00 19.54 28 THR B CA 1
ATOM 704 C C . THR B 1 21 ? 19.727 41.082 3.751 1.00 20.39 28 THR B C 1
ATOM 705 O O . THR B 1 21 ? 19.266 41.090 2.614 1.00 21.29 28 THR B O 1
ATOM 709 N N . ASN B 1 22 ? 20.721 41.873 4.121 1.00 20.23 29 ASN B N 1
ATOM 710 C CA . ASN B 1 22 ? 21.312 42.824 3.186 1.00 21.55 29 ASN B CA 1
ATOM 711 C C . ASN B 1 22 ? 22.694 43.258 3.666 1.00 21.26 29 ASN B C 1
ATOM 712 O O . ASN B 1 22 ? 22.918 43.388 4.865 1.00 21.48 29 ASN B O 1
ATOM 717 N N . LEU B 1 23 ? 23.608 43.459 2.720 1.00 20.93 30 LEU B N 1
ATOM 718 C CA . LEU B 1 23 ? 24.976 43.893 3.003 1.00 22.66 30 LEU B CA 1
ATOM 719 C C . LEU B 1 23 ? 25.334 45.137 2.190 1.00 25.13 30 LEU B C 1
ATOM 720 O O . LEU B 1 23 ? 25.194 45.149 0.969 1.00 23.76 30 LEU B O 1
ATOM 725 N N . ASP B 1 24 ? 25.808 46.164 2.879 1.00 27.56 31 ASP B N 1
ATOM 726 C CA . ASP B 1 24 ? 26.200 47.408 2.234 1.00 31.64 31 ASP B CA 1
ATOM 727 C C . ASP B 1 24 ? 27.395 48.005 2.978 1.00 33.21 31 ASP B C 1
ATOM 728 O O . ASP B 1 24 ? 27.493 47.885 4.196 1.00 33.26 31 ASP B O 1
ATOM 733 N N . ALA B 1 25 ? 28.304 48.639 2.244 1.00 35.19 32 ALA B N 1
ATOM 734 C CA . ALA B 1 25 ? 29.473 49.256 2.861 1.00 36.50 32 ALA B CA 1
ATOM 735 C C . ALA B 1 25 ? 29.750 50.617 2.241 1.00 39.30 32 ALA B C 1
ATOM 736 O O . ALA B 1 25 ? 29.575 50.816 1.044 1.00 39.75 32 ALA B O 1
ATOM 738 N N . CYS B 1 26 ? 30.175 51.558 3.072 1.00 42.93 33 CYS B N 1
ATOM 739 C CA . CYS B 1 26 ? 30.482 52.903 2.612 1.00 46.09 33 CYS B CA 1
ATOM 740 C C . CYS B 1 26 ? 31.995 53.084 2.684 1.00 45.51 33 CYS B C 1
ATOM 741 O O . CYS B 1 26 ? 32.747 52.221 2.224 1.00 45.90 33 CYS B O 1
ATOM 744 N N . ILE B 1 27 ? 32.453 54.190 3.262 1.00 45.18 34 ILE B N 1
ATOM 745 C CA . ILE B 1 27 ? 33.890 54.404 3.360 1.00 43.94 34 ILE B CA 1
ATOM 746 C C . ILE B 1 27 ? 34.409 54.019 4.740 1.00 41.60 34 ILE B C 1
ATOM 747 O O . ILE B 1 27 ? 35.526 53.525 4.871 1.00 41.15 34 ILE B O 1
ATOM 752 N N . THR B 1 28 ? 33.592 54.235 5.766 1.00 39.29 35 THR B N 1
ATOM 753 C CA . THR B 1 28 ? 33.987 53.917 7.131 1.00 38.28 35 THR B CA 1
ATOM 754 C C . THR B 1 28 ? 33.071 52.892 7.805 1.00 36.16 35 THR B C 1
ATOM 755 O O . THR B 1 28 ? 33.426 52.324 8.838 1.00 33.99 35 THR B O 1
ATOM 759 N N . ARG B 1 29 ? 31.904 52.648 7.216 1.00 33.89 36 ARG B N 1
ATOM 760 C CA . ARG B 1 29 ? 30.942 51.736 7.819 1.00 32.93 36 ARG B CA 1
ATOM 761 C C . ARG B 1 29 ? 30.564 50.492 7.032 1.00 30.80 36 ARG B C 1
ATOM 762 O O . ARG B 1 29 ? 30.571 50.477 5.807 1.00 29.50 36 ARG B O 1
ATOM 770 N N . LEU B 1 30 ? 30.225 49.446 7.777 1.00 30.25 37 LEU B N 1
ATOM 771 C CA . LEU B 1 30 ? 29.757 48.185 7.213 1.00 28.45 37 LEU B CA 1
ATOM 772 C C . LEU B 1 30 ? 28.319 48.156 7.726 1.00 26.52 37 LEU B C 1
ATOM 773 O O . LEU B 1 30 ? 28.092 48.170 8.934 1.00 26.18 37 LEU B O 1
ATOM 778 N N . ARG B 1 31 ? 27.346 48.157 6.820 1.00 26.05 38 ARG B N 1
ATOM 779 C CA . ARG B 1 31 ? 25.945 48.166 7.233 1.00 24.88 38 ARG B CA 1
ATOM 780 C C . ARG B 1 31 ? 25.294 46.839 6.921 1.00 23.83 38 ARG B C 1
ATOM 781 O O . ARG B 1 31 ? 25.192 46.442 5.762 1.00 25.57 38 ARG B O 1
ATOM 783 N N . VAL B 1 32 ? 24.844 46.161 7.964 1.00 21.30 39 VAL B N 1
ATOM 784 C CA . VAL B 1 32 ? 24.230 44.857 7.789 1.00 18.96 39 VAL B CA 1
ATOM 785 C C . VAL B 1 32 ? 22.792 44.885 8.279 1.00 18.00 39 VAL B C 1
ATOM 786 O O . VAL B 1 32 ? 22.526 45.178 9.442 1.00 20.63 39 VAL B O 1
ATOM 790 N N . SER B 1 33 ? 21.860 44.611 7.378 1.00 17.19 40 SER B N 1
ATOM 791 C CA . SER B 1 33 ? 20.464 44.560 7.761 1.00 19.35 40 SER B CA 1
ATOM 792 C C . SER B 1 33 ? 20.285 43.154 8.316 1.00 18.26 40 SER B C 1
ATOM 793 O O . SER B 1 33 ? 20.754 42.192 7.721 1.00 19.44 40 SER B O 1
ATOM 796 N N . VAL B 1 34 ? 19.638 43.041 9.467 1.00 17.67 41 VAL B N 1
ATOM 797 C CA . VAL B 1 34 ? 19.453 41.735 10.078 1.00 18.89 41 VAL B CA 1
ATOM 798 C C . VAL B 1 34 ? 18.002 41.483 10.421 1.00 18.76 41 VAL B C 1
ATOM 799 O O . VAL B 1 34 ? 17.217 42.425 10.602 1.00 21.03 41 VAL B O 1
ATOM 803 N N . ALA B 1 35 ? 17.638 40.210 10.509 1.00 19.53 42 ALA B N 1
ATOM 804 C CA . ALA B 1 35 ? 16.267 39.835 10.844 1.00 20.13 42 ALA B CA 1
ATOM 805 C C . ALA B 1 35 ? 16.029 39.959 12.361 1.00 23.89 42 ALA B C 1
ATOM 806 O O . ALA B 1 35 ? 14.901 40.221 12.812 1.00 22.63 42 ALA B O 1
ATOM 808 N N . ASP B 1 36 ? 17.098 39.782 13.140 1.00 24.08 43 ASP B N 1
ATOM 809 C CA . ASP B 1 36 ? 17.024 39.855 14.598 1.00 26.28 43 ASP B CA 1
ATOM 810 C C . ASP B 1 36 ? 18.288 40.503 15.188 1.00 25.23 43 ASP B C 1
ATOM 811 O O . ASP B 1 36 ? 19.358 39.892 15.198 1.00 25.20 43 ASP B O 1
ATOM 816 N N . VAL B 1 37 ? 18.166 41.732 15.686 1.00 24.68 44 VAL B N 1
ATOM 817 C CA . VAL B 1 37 ? 19.317 42.430 16.264 1.00 25.80 44 VAL B CA 1
ATOM 818 C C . VAL B 1 37 ? 19.836 41.725 17.521 1.00 26.64 44 VAL B C 1
ATOM 819 O O . VAL B 1 37 ? 21.033 41.788 17.829 1.00 27.05 44 VAL B O 1
ATOM 823 N N . SER B 1 38 ? 18.948 41.045 18.241 1.00 27.58 45 SER B N 1
ATOM 824 C CA . SER B 1 38 ? 19.355 40.366 19.467 1.00 28.14 45 SER B CA 1
ATOM 825 C C . SER B 1 38 ? 20.352 39.231 19.219 1.00 27.29 45 SER B C 1
ATOM 826 O O . SER B 1 38 ? 21.000 38.759 20.153 1.00 26.89 45 SER B O 1
ATOM 829 N N . LYS B 1 39 ? 20.490 38.805 17.965 1.00 25.74 46 LYS B N 1
ATOM 830 C CA . LYS B 1 39 ? 21.419 37.723 17.635 1.00 25.00 46 LYS B CA 1
ATOM 831 C C . LYS B 1 39 ? 22.813 38.243 17.298 1.00 25.45 46 LYS B C 1
ATOM 832 O O . LYS B 1 39 ? 23.758 37.454 17.129 1.00 26.97 46 LYS B O 1
ATOM 838 N N . VAL B 1 40 ? 22.947 39.560 17.190 1.00 23.42 47 VAL B N 1
ATOM 839 C CA . VAL B 1 40 ? 24.232 40.173 16.858 1.00 23.65 47 VAL B CA 1
ATOM 840 C C . VAL B 1 40 ? 25.117 40.350 18.081 1.00 25.08 47 VAL B C 1
ATOM 841 O O . VAL B 1 40 ? 24.682 40.911 19.089 1.00 25.82 47 VAL B O 1
ATOM 845 N N . ASP B 1 41 ? 26.358 39.879 17.993 1.00 24.26 48 ASP B N 1
ATOM 846 C CA . ASP B 1 41 ? 27.299 40.009 19.109 1.00 26.40 48 ASP B CA 1
ATOM 847 C C . ASP B 1 41 ? 28.110 41.277 18.904 1.00 25.06 48 ASP B C 1
ATOM 848 O O . ASP B 1 41 ? 29.151 41.270 18.247 1.00 23.09 48 ASP B O 1
ATOM 853 N N . GLN B 1 42 ? 27.613 42.382 19.450 1.00 25.68 49 GLN B N 1
ATOM 854 C CA . GLN B 1 42 ? 28.297 43.655 19.300 1.00 27.20 49 GLN B CA 1
ATOM 855 C C . GLN B 1 42 ? 29.722 43.634 19.844 1.00 25.57 49 GLN B C 1
ATOM 856 O O . GLN B 1 42 ? 30.625 44.175 19.221 1.00 25.46 49 GLN B O 1
ATOM 862 N N . ALA B 1 43 ? 29.922 42.990 20.987 1.00 26.30 50 ALA B N 1
ATOM 863 C CA . ALA B 1 43 ? 31.251 42.897 21.584 1.00 27.63 50 ALA B CA 1
ATOM 864 C C . ALA B 1 43 ? 32.170 42.083 20.673 1.00 26.35 50 ALA B C 1
ATOM 865 O O . ALA B 1 43 ? 33.349 42.404 20.517 1.00 27.20 50 ALA B O 1
ATOM 867 N N . GLY B 1 44 ? 31.616 41.031 20.076 1.00 24.42 51 GLY B N 1
ATOM 868 C CA . GLY B 1 44 ? 32.390 40.187 19.177 1.00 22.73 51 GLY B CA 1
ATOM 869 C C . GLY B 1 44 ? 32.860 40.958 17.960 1.00 19.58 51 GLY B C 1
ATOM 870 O O . GLY B 1 44 ? 33.968 40.750 17.490 1.00 19.02 51 GLY B O 1
ATOM 871 N N . LEU B 1 45 ? 32.017 41.851 17.442 1.00 19.43 52 LEU B N 1
ATOM 872 C CA . LEU B 1 45 ? 32.384 42.652 16.282 1.00 19.01 52 LEU B CA 1
ATOM 873 C C . LEU B 1 45 ? 33.539 43.588 16.629 1.00 21.42 52 LEU B C 1
ATOM 874 O O . LEU B 1 45 ? 34.438 43.794 15.820 1.00 20.97 52 LEU B O 1
ATOM 879 N N . LYS B 1 46 ? 33.508 44.165 17.828 1.00 21.95 53 LYS B N 1
ATOM 880 C CA . LYS B 1 46 ? 34.597 45.048 18.242 1.00 24.60 53 LYS B CA 1
ATOM 881 C C . LYS B 1 46 ? 35.896 44.233 18.342 1.00 24.84 53 LYS B C 1
ATOM 882 O O . LYS B 1 46 ? 36.963 44.695 17.924 1.00 26.17 53 LYS B O 1
ATOM 888 N N . LYS B 1 47 ? 35.802 43.024 18.888 1.00 25.35 54 LYS B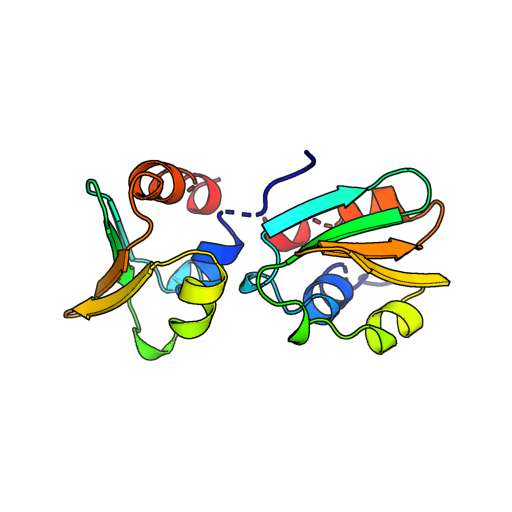 N 1
ATOM 889 C CA . LYS B 1 47 ? 36.973 42.150 19.019 1.00 25.06 54 LYS B CA 1
ATOM 890 C C . LYS B 1 47 ? 37.531 41.835 17.627 1.00 24.47 54 LYS B C 1
ATOM 891 O O . LYS B 1 47 ? 38.736 41.632 17.468 1.00 23.38 54 LYS B O 1
ATOM 897 N N . LEU B 1 48 ? 36.651 41.797 16.625 1.00 21.76 55 LEU B N 1
ATOM 898 C CA . LEU B 1 48 ? 37.053 41.525 15.249 1.00 21.26 55 LEU B CA 1
ATOM 899 C C . LEU B 1 48 ? 37.645 42.740 14.535 1.00 22.95 55 LEU B C 1
ATOM 900 O O . LEU B 1 48 ? 38.101 42.631 13.399 1.00 24.11 55 LEU B O 1
ATOM 905 N N . GLY B 1 49 ? 37.625 43.897 15.190 1.00 24.55 56 GLY B N 1
ATOM 906 C CA . GLY B 1 49 ? 38.207 45.078 14.570 1.00 26.61 56 GLY B CA 1
ATOM 907 C C . GLY B 1 49 ? 3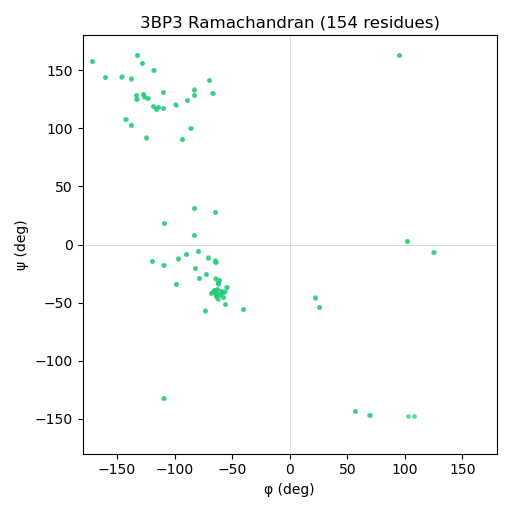7.332 46.311 14.424 1.00 28.17 56 GLY B C 1
ATOM 908 O O . GLY B 1 49 ? 37.820 47.373 14.007 1.00 27.68 56 GLY B O 1
ATOM 909 N N . ALA B 1 50 ? 36.050 46.193 14.755 1.00 26.77 57 ALA B N 1
ATOM 910 C CA . ALA B 1 50 ? 35.150 47.340 14.637 1.00 26.72 57 ALA B CA 1
ATOM 911 C C . ALA B 1 50 ? 35.525 48.417 15.650 1.00 27.88 57 ALA B C 1
ATOM 912 O O . ALA B 1 50 ? 35.708 48.131 16.832 1.00 28.21 57 ALA B O 1
ATOM 914 N N . ALA B 1 51 ? 35.646 49.655 15.179 1.00 29.02 58 ALA B N 1
ATOM 915 C CA . ALA B 1 51 ? 35.987 50.785 16.041 1.00 28.60 58 ALA B CA 1
ATOM 916 C C . ALA B 1 51 ? 34.779 51.125 16.901 1.00 28.25 58 ALA B C 1
ATOM 917 O O . ALA B 1 51 ? 34.902 51.691 17.987 1.00 28.54 58 ALA B O 1
ATOM 919 N N . GLY B 1 52 ? 33.607 50.766 16.394 1.00 27.62 59 GLY B N 1
ATOM 920 C CA . GLY B 1 52 ? 32.370 51.007 17.106 1.00 26.31 59 GLY B CA 1
ATOM 921 C C . GLY B 1 52 ? 31.240 50.315 16.375 1.00 25.07 59 GLY B C 1
ATOM 922 O O . GLY B 1 52 ? 31.358 50.031 15.188 1.00 25.69 59 GLY B O 1
ATOM 923 N N . VAL B 1 53 ? 30.153 50.047 17.093 1.00 25.33 60 VAL B N 1
ATOM 924 C CA . VAL B 1 53 ? 28.985 49.388 16.530 1.00 26.14 60 VAL B CA 1
ATOM 925 C C . VAL B 1 53 ? 27.716 50.126 16.955 1.00 26.89 60 VAL B C 1
ATOM 926 O O . VAL B 1 53 ? 27.502 50.385 18.142 1.00 26.47 60 VAL B O 1
ATOM 930 N N . VAL B 1 54 ? 26.876 50.462 15.984 1.00 27.53 61 VAL B N 1
ATOM 931 C CA . VAL B 1 54 ? 25.630 51.167 16.277 1.00 28.23 61 VAL B CA 1
ATOM 932 C C . VAL B 1 54 ? 24.425 50.457 15.672 1.00 27.59 61 VAL B C 1
ATOM 933 O O . VAL B 1 54 ? 24.416 50.119 14.494 1.00 25.12 61 VAL B O 1
ATOM 937 N N . VAL B 1 55 ? 23.415 50.222 16.497 1.00 28.91 62 VAL B N 1
ATOM 938 C CA . VAL B 1 55 ? 22.186 49.596 16.033 1.00 31.39 62 VAL B CA 1
ATOM 939 C C . VAL B 1 55 ? 21.272 50.722 15.561 1.00 32.69 62 VAL B C 1
ATOM 940 O O . VAL B 1 55 ? 20.988 51.655 16.314 1.00 32.21 62 VAL B O 1
ATOM 944 N N . ALA B 1 56 ? 20.827 50.645 14.315 1.00 33.66 63 ALA B N 1
ATOM 945 C CA . ALA B 1 56 ? 19.940 51.662 13.763 1.00 36.88 63 ALA B CA 1
ATOM 946 C C . ALA B 1 56 ? 18.848 50.965 12.958 1.00 38.14 63 ALA B C 1
ATOM 947 O O . ALA B 1 56 ? 19.083 50.520 11.834 1.00 37.88 63 ALA B O 1
ATOM 949 N N . GLY B 1 57 ? 17.657 50.872 13.545 1.00 39.92 64 GLY B N 1
ATOM 950 C CA . GLY B 1 57 ? 16.555 50.207 12.872 1.00 41.89 64 GLY B CA 1
ATOM 951 C C . GLY B 1 57 ? 16.838 48.718 12.798 1.00 42.79 64 GLY B C 1
ATOM 952 O O . GLY B 1 57 ? 17.460 48.151 13.701 1.00 41.58 64 GLY B O 1
ATOM 953 N N . SER B 1 58 ? 16.383 48.077 11.726 1.00 43.87 65 SER B N 1
ATOM 954 C CA . SER B 1 58 ? 16.608 46.646 11.553 1.00 44.44 65 SER B CA 1
ATOM 955 C C . SER B 1 58 ? 18.003 46.463 10.967 1.00 43.14 65 SER B C 1
ATOM 956 O O . SER B 1 58 ? 18.268 45.530 10.209 1.00 40.94 65 SER B O 1
ATOM 959 N N . GLY B 1 59 ? 18.894 47.378 11.322 1.00 40.99 66 GLY B N 1
ATOM 960 C CA . GLY B 1 59 ? 20.246 47.299 10.827 1.00 38.55 66 GLY B CA 1
ATOM 961 C C . GLY B 1 59 ? 21.275 47.477 11.921 1.00 36.71 66 GLY B C 1
ATOM 962 O O . GLY B 1 59 ? 20.977 47.941 13.029 1.00 36.76 66 GLY B O 1
ATOM 963 N N . VAL B 1 60 ? 22.496 47.073 11.604 1.00 33.07 67 VAL B N 1
ATOM 964 C CA . VAL B 1 60 ? 23.610 47.204 12.515 1.00 29.57 67 VAL B CA 1
ATOM 965 C C . VAL B 1 60 ? 24.726 47.789 11.678 1.00 28.22 67 VAL B C 1
ATOM 966 O O . VAL B 1 60 ? 25.068 47.265 10.623 1.00 26.34 67 VAL B O 1
ATOM 970 N N . GLN B 1 61 ? 25.279 48.900 12.131 1.00 25.87 68 GLN B N 1
ATOM 971 C CA . GLN B 1 61 ? 26.362 49.517 11.394 1.00 25.94 68 GLN B CA 1
ATOM 972 C C . GLN B 1 61 ? 27.619 49.335 12.215 1.00 24.92 68 GLN B C 1
ATOM 973 O O . GLN B 1 61 ? 27.623 49.581 13.422 1.00 27.55 68 GLN B O 1
ATOM 979 N N . ALA B 1 62 ? 28.673 48.869 11.560 1.00 23.46 69 ALA B N 1
ATOM 980 C CA . ALA B 1 62 ? 29.931 48.619 12.239 1.00 24.63 69 ALA B CA 1
ATOM 981 C C . ALA B 1 62 ? 31.027 49.409 11.545 1.00 24.88 69 ALA B C 1
ATOM 982 O O . ALA B 1 62 ? 31.217 49.301 10.340 1.00 26.15 69 ALA B O 1
ATOM 984 N N . ILE B 1 63 ? 31.750 50.207 12.319 1.00 29.05 70 ILE B N 1
ATOM 985 C CA . ILE B 1 63 ? 32.813 51.017 11.759 1.00 31.02 70 ILE B CA 1
ATOM 986 C C . ILE B 1 63 ? 34.109 50.239 11.676 1.00 31.35 70 ILE B C 1
ATOM 987 O O . ILE B 1 63 ? 34.819 50.085 12.669 1.00 31.80 70 ILE B O 1
ATOM 992 N N . PHE B 1 64 ? 34.400 49.747 10.480 1.00 32.17 71 PHE B N 1
ATOM 993 C CA . PHE B 1 64 ? 35.619 48.996 10.219 1.00 33.76 71 PHE B CA 1
ATOM 994 C C . PHE B 1 64 ? 36.555 49.839 9.364 1.00 34.41 71 PHE B C 1
ATOM 995 O O . PHE B 1 64 ? 37.466 49.316 8.725 1.00 35.32 71 PHE B O 1
ATOM 1003 N N . GLY B 1 65 ? 36.315 51.146 9.342 1.00 35.51 72 GLY B N 1
ATOM 1004 C CA . GLY B 1 65 ? 37.165 52.033 8.567 1.00 36.90 72 GLY B CA 1
ATOM 1005 C C . GLY B 1 65 ? 37.287 51.706 7.091 1.00 37.57 72 GLY B C 1
ATOM 1006 O O . GLY B 1 65 ? 36.329 51.264 6.451 1.00 37.84 72 GLY B O 1
ATOM 1007 N N . THR B 1 66 ? 38.483 51.917 6.548 1.00 37.53 73 THR B N 1
ATOM 1008 C CA . THR B 1 66 ? 38.745 51.679 5.131 1.00 39.00 73 THR B CA 1
ATOM 1009 C C . THR B 1 66 ? 38.622 50.224 4.702 1.00 38.18 73 THR B C 1
ATOM 1010 O O . THR B 1 66 ? 38.577 49.928 3.510 1.00 39.50 73 THR B O 1
ATOM 1014 N N . LYS B 1 67 ? 38.571 49.312 5.665 1.00 37.17 74 LYS B N 1
ATOM 1015 C CA . LYS B 1 67 ? 38.453 47.897 5.338 1.00 35.31 74 LYS B CA 1
ATOM 1016 C C . LYS B 1 67 ? 37.002 47.499 5.065 1.00 33.65 74 LYS B C 1
ATOM 1017 O O . LYS B 1 67 ? 36.754 46.485 4.419 1.00 31.91 74 LYS B O 1
ATOM 1023 N N . SER B 1 68 ? 36.054 48.308 5.542 1.00 32.12 75 SER B N 1
ATOM 1024 C CA . SER B 1 68 ? 34.623 48.005 5.391 1.00 30.76 75 SER B CA 1
ATOM 1025 C C . SER B 1 68 ? 34.198 47.428 4.050 1.00 32.19 75 SER B C 1
ATOM 1026 O O . SER B 1 68 ? 33.585 46.360 3.992 1.00 30.81 75 SER B O 1
ATOM 1029 N N . ASP B 1 69 ? 34.504 48.130 2.967 1.00 34.82 76 ASP B N 1
ATOM 1030 C CA . ASP B 1 69 ? 34.130 47.649 1.644 1.00 36.61 76 ASP B CA 1
ATOM 1031 C C . ASP B 1 69 ? 34.682 46.254 1.352 1.00 36.58 76 ASP B C 1
ATOM 1032 O O . ASP B 1 69 ? 34.001 45.413 0.765 1.00 35.65 76 ASP B O 1
ATOM 1037 N N . ASN B 1 70 ? 35.918 46.002 1.762 1.00 36.27 77 ASN B N 1
ATOM 1038 C CA . ASN B 1 70 ? 36.530 44.700 1.515 1.00 36.25 77 ASN B CA 1
ATOM 1039 C C . ASN B 1 70 ? 35.868 43.585 2.338 1.00 33.63 77 ASN B C 1
ATOM 1040 O O . ASN B 1 70 ? 35.637 42.492 1.832 1.00 30.89 77 ASN B O 1
ATOM 1045 N N . LEU B 1 71 ? 35.563 43.861 3.601 1.00 31.85 78 LEU B N 1
ATOM 1046 C CA . LEU B 1 71 ? 34.918 42.858 4.449 1.00 30.41 78 LEU B CA 1
ATOM 1047 C C . LEU B 1 71 ? 33.526 42.540 3.916 1.00 29.65 78 LEU B C 1
ATOM 1048 O O . LEU B 1 71 ? 33.097 41.386 3.906 1.00 27.65 78 LEU B O 1
ATOM 1053 N N . LYS B 1 72 ? 32.824 43.574 3.470 1.00 29.26 79 LYS B N 1
ATOM 1054 C CA . LYS B 1 72 ? 31.484 43.408 2.924 1.00 29.27 79 LYS B CA 1
ATOM 1055 C C . LYS B 1 72 ? 31.520 42.403 1.778 1.00 29.13 79 LYS B C 1
ATOM 1056 O O . LYS B 1 72 ? 30.757 41.432 1.748 1.00 25.97 79 LYS B O 1
ATOM 1062 N N . THR B 1 73 ? 32.428 42.636 0.836 1.00 29.33 80 THR B N 1
ATOM 1063 C CA . THR B 1 73 ? 32.562 41.773 -0.321 1.00 28.61 80 THR B CA 1
ATOM 1064 C C . THR B 1 73 ? 32.905 40.333 0.053 1.00 28.47 80 THR B C 1
ATOM 1065 O O . THR B 1 73 ? 32.342 39.400 -0.507 1.00 28.68 80 THR B O 1
ATOM 1069 N N . GLU B 1 74 ? 33.824 40.157 0.997 1.00 28.22 81 GLU B N 1
ATOM 1070 C CA . GLU B 1 74 ? 34.211 38.820 1.440 1.00 26.16 81 GLU B CA 1
ATOM 1071 C C . GLU B 1 74 ? 33.033 38.112 2.109 1.00 24.05 81 GLU B C 1
ATOM 1072 O O . GLU B 1 74 ? 32.864 36.907 1.959 1.00 24.84 81 GLU B O 1
ATOM 1086 N N . ASP B 1 76 ? 29.749 38.583 1.508 1.00 26.46 83 ASP B N 1
ATOM 1087 C CA . ASP B 1 76 ? 28.824 38.145 0.467 1.00 28.72 83 ASP B CA 1
ATOM 1088 C C . ASP B 1 76 ? 29.358 36.898 -0.226 1.00 28.66 83 ASP B C 1
ATOM 1089 O O . ASP B 1 76 ? 28.626 35.938 -0.444 1.00 28.82 83 ASP B O 1
ATOM 1094 N N . GLU B 1 77 ? 30.642 36.908 -0.571 1.00 30.23 84 GLU B N 1
ATOM 1095 C CA . GLU B 1 77 ? 31.238 35.754 -1.237 1.00 30.44 84 GLU B CA 1
ATOM 1096 C C . GLU B 1 77 ? 31.094 34.483 -0.396 1.00 30.49 84 GLU B C 1
ATOM 1097 O O . GLU B 1 77 ? 30.737 33.417 -0.906 1.00 31.21 84 GLU B O 1
ATOM 1099 N N . TYR B 1 78 ? 31.371 34.595 0.898 1.00 28.98 85 TYR B N 1
ATOM 1100 C CA . TYR B 1 78 ? 31.254 33.455 1.799 1.00 27.43 85 TYR B CA 1
ATOM 1101 C C . TYR B 1 78 ? 29.797 32.990 1.933 1.00 27.21 85 TYR B C 1
ATOM 1102 O O . TYR B 1 78 ? 29.518 31.790 1.986 1.00 26.29 85 TYR B O 1
ATOM 1111 N N . ILE B 1 79 ? 28.871 33.940 1.982 1.00 25.54 86 ILE B N 1
ATOM 1112 C CA . ILE B 1 79 ? 27.453 33.601 2.108 1.00 27.29 86 ILE B CA 1
ATOM 1113 C C . ILE B 1 79 ? 26.922 32.878 0.862 1.00 31.48 86 ILE B C 1
ATOM 1114 O O . ILE B 1 79 ? 26.144 31.927 0.968 1.00 29.92 86 ILE B O 1
ATOM 1119 N N . ARG B 1 80 ? 27.350 33.339 -0.308 1.00 34.11 87 ARG B N 1
ATOM 1120 C CA . ARG B 1 80 ? 26.923 32.774 -1.589 1.00 39.16 87 ARG B CA 1
ATOM 1121 C C . ARG B 1 80 ? 27.562 31.417 -1.871 1.00 41.86 87 ARG B C 1
ATOM 1122 O O . ARG B 1 80 ? 26.864 30.424 -2.096 1.00 44.32 87 ARG B O 1
ATOM 1130 N N . ASN B 1 81 ? 28.891 31.383 -1.865 1.00 43.94 88 ASN B N 1
ATOM 1131 C CA . ASN B 1 81 ? 29.637 30.155 -2.121 1.00 46.79 88 ASN B CA 1
ATOM 1132 C C . ASN B 1 81 ? 29.742 29.317 -0.853 1.00 48.62 88 ASN B C 1
ATOM 1133 O O . ASN B 1 81 ? 30.868 29.216 -0.322 1.00 49.58 88 ASN B O 1
#

InterPro domains:
  IPR001996 Phosphotransferase system, IIB component, type 1 [PS51098] (399-477)
  IPR001996 Phosphotransferase system, IIB component, type 1 [TIGR00826] (378-460)
  IPR003352 Phosphotransferase system, EIIC [PF02378] (13-320)
  IPR004719 Phosphotransferase system, maltose/glucose-specific subfamily IIC component [TIGR00852] (52-331)
  IPR011299 PTS system glucose-specific IIBC component [TIGR02002] (2-475)
  IPR013013 Phosphotransferase system, EIIC component, type 1 [PS51103] (3-388)
  IPR018113 Phosphotransferase system EIIB, cysteine phosphorylation site [PF00367] (405-436)
  IPR018113 Phosphotransferase system EIIB, cysteine phosphorylation site [PS01035] (414-431)
  IPR018113 Phosphotransferase system EIIB, cysteine phosphorylation site [cd00212] (399-474)
  IPR036878 Glucose permease domain IIB [G3DSA:3.30.1360.60] (396-477)
  IPR036878 Glucose permease domain IIB [SSF55604] (401-474)
  IPR050429 Phosphotransferase System Glucose-Specific EIICBA [PTHR30009] (1-476)

Sequence (158 aa):
TGTSEAPALVAAFGGKENITNLDACITRLRVSVADVSKVDQAGLKKLGAAGVVVAGSGVQAIFGTKSDNLKTEDEYIRNTGTSEAPALVAAFGGKENITNLDACITRLRVSVADVSKVDQAGLKKLGAAGVVVAGSGVQAIFGTKSDNLKTEDEYIRN

B-factor: mean 31.09, std 10.7, range [14.01, 69.79]

Nearest PDB structures (foldseek):
  3bp3-assembly2_B  TM=1.013E+00  e=1.700E-15  Escherichia coli
  3bp8-assembly1_C  TM=9.895E-01  e=1.031E-12  unclassified
  1o2f-assembly1_B  TM=9.840E-01  e=1.103E-12  Escherichia coli
  1iba-assembly1_A  TM=5.562E-01  e=1.489E-08  Escherichia coli
  8ht2-assembly1_A  TM=3.953E-01  e=4.980E+00  Corynebacterium glutamicum ATCC 13032

Organism: Escherichia coli (strain K12) (NCBI:txid83333)

CATH classification: 3.30.1360.60

Foldseek 3Di:
DDDDDLVQQCQQCQHLQFFDDWDFDQFKTKTQGPDNVRHNQVSLVVVQFPHWDDDPSMIITGNHRCRVVSRVSVVVSVD/DDDDDLVQQCQQQQHLQFFDDWDFDQFKTKTQGPDNVRHNQVSLVVVQFPHWDDDPSMIITGNHRCRVVSRVSVVVSVD

GO terms:
  GO:1904659 D-glucose transmembrane transport (P, IMP)
  GO:0005515 protein binding (F, IPI)
  GO:0090564 protein-phosphocysteine-glucose phosphotransferase system transporter activity (F, IDA)
  GO:0005886 plasma membrane (C, IDA)
  GO:0009401 phosphoenolpyruvate-dependent sugar phosphotransferase system (P, IDA)
  GO:0098708 D-glucose import across plasma membrane (P, IDA)
  GO:0006355 regulation of DNA-templated transcription (P, IDA)
  GO:0090564 protein-phosphocysteine-glucose phosphotransferase system transporter activity (F, IMP)
  GO:0098708 D-glucose import across plasma membrane (P, IMP)

Solvent-accessible surface area: 8088 Å² total

Radius of gyration: 16.24 Å; Cα contacts (8 Å, |Δi|>4): 313; chains: 2; bounding box: 38×50×31 Å

Secondary structure (DSSP, 8-state):
------HHHHHHTT-GGGEEEEEE-SSEEEEEES-GGG--HHHHHHTT-SEEEEETTEEEEE-GGGHHHHHH--HHHH-/--EE--HHHHHHTT-GGGEEEEEE-SSEEEEEES-GGG--HHHHHHTT-SEEEEETTEEEEE-GGGHHHHHH--HHHH-